Protein AF-A0A256Y8U5-F1 (afdb_monomer)

Solvent-accessible surface area (backbone atoms only — not comparable to full-atom values): 3500 Å² total; per-residue (Å²): 131,60,72,68,60,55,53,50,54,35,50,51,24,47,54,53,13,52,50,28,38,32,61,40,68,58,76,53,92,68,71,71,87,59,69,83,54,59,44,65,59,39,29,52,50,11,53,49,34,38,50,47,27,55,48,53,60,52,59,65,72,82,108

Mean predicted aligned error: 5.91 Å

Foldseek 3Di:
DPPVVLVVLLVVLLVQLVVLCCVLVVVDDDDCVPVVDHSVVSNVVSVVSNVVSVVSVVVVVVD

Structure (mmCIF, N/CA/C/O backbone):
data_AF-A0A256Y8U5-F1
#
_entry.id   AF-A0A256Y8U5-F1
#
loop_
_atom_site.group_PDB
_atom_site.id
_atom_site.type_symbol
_atom_site.label_atom_id
_atom_site.label_alt_id
_atom_site.label_comp_id
_atom_site.label_asym_id
_atom_site.label_entity_id
_atom_site.label_seq_id
_atom_site.pdbx_PDB_ins_code
_atom_site.Cartn_x
_atom_site.Cartn_y
_atom_site.Cartn_z
_atom_site.occupancy
_atom_site.B_iso_or_equiv
_atom_site.auth_seq_id
_atom_site.auth_comp_id
_atom_site.auth_asym_id
_atom_site.auth_atom_id
_atom_site.pdbx_PDB_model_num
ATOM 1 N N . MET A 1 1 ? -10.769 -3.070 19.002 1.00 65.81 1 MET A N 1
ATOM 2 C CA . MET A 1 1 ? -9.855 -1.952 18.645 1.00 65.81 1 MET A CA 1
ATOM 3 C C . MET A 1 1 ? -10.589 -0.626 18.724 1.00 65.81 1 MET A C 1
ATOM 5 O O . MET A 1 1 ? -11.694 -0.537 18.196 1.00 65.81 1 MET A O 1
ATOM 9 N N . LYS A 1 2 ? -9.973 0.395 19.336 1.00 76.50 2 LYS A N 1
ATOM 10 C CA . LYS A 1 2 ? -10.487 1.775 19.325 1.00 76.50 2 LYS A CA 1
ATOM 11 C C . LYS A 1 2 ? -10.630 2.268 17.876 1.00 76.50 2 LYS A C 1
ATOM 13 O O . LYS A 1 2 ? -9.801 1.925 17.031 1.00 76.50 2 LYS A O 1
ATOM 18 N N . LYS A 1 3 ? -11.664 3.068 17.595 1.00 74.06 3 LYS A N 1
ATOM 19 C CA . LYS A 1 3 ? -12.023 3.534 16.238 1.00 74.06 3 LYS A CA 1
ATOM 20 C C . LYS A 1 3 ? -10.838 4.187 15.507 1.00 74.06 3 LYS A C 1
ATOM 22 O O . LYS A 1 3 ? -10.589 3.847 14.359 1.00 74.06 3 LYS A O 1
ATOM 27 N N . GLY A 1 4 ? -10.046 5.007 16.206 1.00 81.62 4 GLY A N 1
ATOM 28 C CA . GLY A 1 4 ? -8.854 5.653 15.636 1.00 81.62 4 GLY A CA 1
ATOM 29 C C . GLY A 1 4 ? -7.765 4.678 15.174 1.00 81.62 4 GLY A C 1
ATOM 30 O O . GLY A 1 4 ? -7.175 4.872 14.118 1.00 81.62 4 GLY A O 1
ATOM 31 N N . VAL A 1 5 ? -7.557 3.573 15.896 1.00 85.00 5 VAL A N 1
ATOM 32 C CA . VAL A 1 5 ? -6.546 2.568 15.526 1.00 85.00 5 VAL A CA 1
ATOM 33 C C . VAL A 1 5 ? -6.994 1.787 14.284 1.00 85.00 5 VAL A C 1
ATOM 35 O O . VAL A 1 5 ? -6.167 1.445 13.448 1.00 85.00 5 VAL A O 1
ATOM 38 N N . LYS A 1 6 ? -8.305 1.546 14.111 1.00 83.25 6 LYS A N 1
ATOM 39 C CA . LYS A 1 6 ? -8.841 0.914 12.888 1.00 83.25 6 LYS A CA 1
ATOM 40 C C . LYS A 1 6 ? -8.595 1.796 11.658 1.00 83.25 6 LYS A C 1
ATOM 42 O O . LYS A 1 6 ? -8.106 1.302 10.648 1.00 83.25 6 LYS A O 1
ATOM 47 N N . THR A 1 7 ? -8.894 3.091 11.763 1.00 87.25 7 THR A N 1
ATOM 48 C CA . THR A 1 7 ? -8.656 4.052 10.676 1.00 87.25 7 THR A CA 1
ATOM 49 C C . THR A 1 7 ? -7.172 4.168 10.342 1.00 87.25 7 THR A C 1
ATOM 51 O O . THR A 1 7 ? -6.822 4.173 9.168 1.00 87.25 7 THR A O 1
ATOM 54 N N . PHE A 1 8 ? -6.299 4.190 11.352 1.00 90.94 8 PHE A N 1
ATOM 55 C CA . PHE A 1 8 ? -4.851 4.209 11.147 1.00 90.94 8 PHE A CA 1
ATOM 56 C C . PHE A 1 8 ? -4.373 3.006 10.322 1.00 90.94 8 PHE A C 1
ATOM 58 O O . PHE A 1 8 ? -3.733 3.188 9.292 1.00 90.94 8 PHE A O 1
ATOM 65 N N . TRP A 1 9 ? -4.747 1.783 10.712 1.00 88.06 9 TRP A N 1
ATOM 66 C CA . TRP A 1 9 ? -4.362 0.585 9.960 1.00 88.06 9 TRP A CA 1
ATOM 67 C C . TRP A 1 9 ? -4.925 0.567 8.543 1.00 88.06 9 TRP A C 1
ATOM 69 O O . TRP A 1 9 ? -4.229 0.152 7.622 1.00 88.06 9 TRP A O 1
ATOM 79 N N . PHE A 1 10 ? -6.153 1.044 8.344 1.00 90.25 10 PHE A N 1
ATOM 80 C CA . PHE A 1 10 ? -6.711 1.181 7.003 1.00 90.25 10 PHE A CA 1
ATOM 81 C C . PHE A 1 10 ? -5.893 2.149 6.136 1.00 90.25 10 PHE A C 1
ATOM 83 O O . PHE A 1 10 ? -5.549 1.806 5.008 1.00 90.25 10 PHE A O 1
ATOM 90 N N . LEU A 1 11 ? -5.520 3.315 6.671 1.00 93.56 11 LEU A N 1
ATOM 91 C CA . LEU A 1 11 ? -4.684 4.284 5.958 1.00 93.56 11 LEU A CA 1
ATOM 92 C C . LEU A 1 11 ? -3.320 3.699 5.589 1.00 93.56 11 LEU A C 1
ATO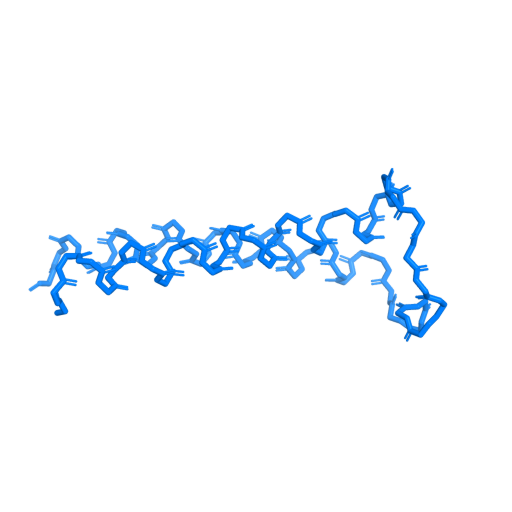M 94 O O . LEU A 1 11 ? -2.861 3.913 4.473 1.00 93.56 11 LEU A O 1
ATOM 98 N N . VAL A 1 12 ? -2.709 2.907 6.474 1.00 94.25 12 VAL A N 1
ATOM 99 C CA . VAL A 1 12 ? -1.463 2.187 6.169 1.00 94.25 12 VAL A CA 1
ATOM 100 C C . VAL A 1 12 ? -1.649 1.273 4.953 1.00 94.25 12 VAL A C 1
ATOM 102 O O . VAL A 1 12 ? -0.866 1.357 4.012 1.00 94.25 12 VAL A O 1
ATOM 105 N N . HIS A 1 13 ? -2.714 0.464 4.909 1.00 92.69 13 HIS A N 1
ATOM 106 C CA . HIS A 1 13 ? -2.986 -0.395 3.747 1.00 92.69 13 HIS A CA 1
ATOM 107 C C . HIS A 1 13 ? -3.168 0.424 2.463 1.00 92.69 13 HIS A C 1
ATOM 109 O O . HIS A 1 13 ? -2.620 0.069 1.424 1.00 92.69 13 HIS A O 1
ATOM 115 N N . VAL A 1 14 ? -3.896 1.540 2.528 1.00 94.06 14 VAL A N 1
ATOM 116 C CA . VAL A 1 14 ? -4.106 2.415 1.365 1.00 94.06 14 VAL A CA 1
ATOM 117 C C . VAL A 1 14 ? -2.786 3.001 0.859 1.00 94.06 14 VAL A C 1
ATOM 119 O O . VAL A 1 14 ? -2.514 2.930 -0.337 1.00 94.06 14 VAL A O 1
ATOM 122 N N . ILE A 1 15 ? -1.945 3.527 1.752 1.00 94.94 15 ILE A N 1
ATOM 123 C CA . ILE A 1 15 ? -0.663 4.147 1.389 1.00 94.94 15 ILE A CA 1
ATOM 124 C C . ILE A 1 15 ? 0.266 3.124 0.728 1.00 94.94 15 ILE A C 1
ATOM 126 O O . ILE A 1 15 ? 0.786 3.381 -0.356 1.00 94.94 15 ILE A O 1
ATOM 130 N N . PHE A 1 16 ? 0.441 1.948 1.336 1.00 93.69 16 PHE A N 1
ATOM 131 C CA . PHE A 1 16 ? 1.307 0.905 0.780 1.00 93.69 16 PHE A CA 1
ATOM 132 C C . PHE A 1 16 ? 0.757 0.317 -0.523 1.00 93.69 16 PHE A C 1
ATOM 134 O O . PHE A 1 16 ? 1.516 0.098 -1.464 1.00 93.69 16 PHE A O 1
ATOM 141 N N . GLY A 1 17 ? -0.557 0.101 -0.610 1.00 93.12 17 GLY A N 1
ATOM 142 C CA . GLY A 1 17 ? -1.193 -0.411 -1.821 1.00 93.12 17 GLY A CA 1
ATOM 143 C C . GLY A 1 17 ? -1.027 0.535 -3.011 1.00 93.12 17 GLY A C 1
ATOM 144 O O . GLY 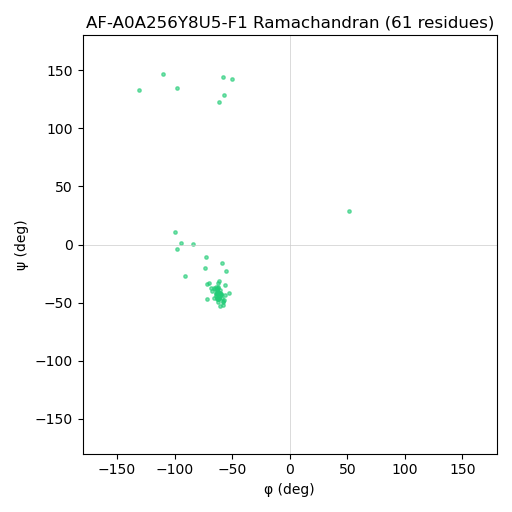A 1 17 ? -0.624 0.102 -4.089 1.00 93.12 17 GLY A O 1
ATOM 145 N N . ILE A 1 18 ? -1.257 1.837 -2.805 1.00 92.81 18 ILE A N 1
ATOM 146 C CA . ILE A 1 18 ? -1.037 2.862 -3.837 1.00 92.81 18 ILE A CA 1
ATOM 147 C C . ILE A 1 18 ? 0.446 2.956 -4.205 1.00 92.81 18 ILE A C 1
ATOM 149 O O . ILE A 1 18 ? 0.764 3.045 -5.389 1.00 92.81 18 ILE A O 1
ATOM 153 N N . TYR A 1 19 ? 1.354 2.894 -3.225 1.00 90.25 19 TYR A N 1
ATOM 154 C CA . TYR A 1 19 ? 2.793 2.910 -3.486 1.00 90.25 19 TYR A CA 1
ATOM 155 C C . TYR A 1 19 ? 3.212 1.756 -4.403 1.00 90.25 19 TYR A C 1
ATOM 157 O O . TYR A 1 19 ? 3.850 1.994 -5.422 1.00 90.25 19 TYR A O 1
ATOM 165 N N . PHE A 1 20 ? 2.793 0.523 -4.111 1.00 90.25 20 PHE A N 1
ATOM 166 C CA . PHE A 1 20 ? 3.115 -0.632 -4.952 1.00 90.25 20 PHE A CA 1
ATOM 167 C C . PHE A 1 20 ? 2.498 -0.551 -6.350 1.00 90.25 20 PHE A C 1
ATOM 169 O O . PHE A 1 20 ? 3.159 -0.881 -7.331 1.00 90.25 20 PHE A O 1
ATOM 176 N N . ILE A 1 21 ? 1.268 -0.053 -6.475 1.00 90.00 21 ILE A N 1
ATOM 177 C CA . ILE A 1 21 ? 0.655 0.171 -7.791 1.00 90.00 21 ILE A CA 1
ATOM 178 C C . ILE A 1 21 ? 1.452 1.209 -8.591 1.00 90.00 21 ILE A C 1
ATOM 180 O O . ILE A 1 21 ? 1.705 1.010 -9.776 1.00 90.00 21 ILE A O 1
ATOM 184 N N . ASN A 1 22 ? 1.894 2.286 -7.941 1.00 89.94 22 ASN A N 1
ATOM 185 C CA . ASN A 1 22 ? 2.738 3.308 -8.553 1.00 89.94 22 ASN A CA 1
ATOM 186 C C . ASN A 1 22 ? 4.100 2.748 -8.999 1.00 89.94 22 ASN A C 1
ATOM 188 O O . ASN A 1 22 ? 4.557 3.098 -10.082 1.00 89.94 22 ASN A O 1
ATOM 192 N N . VAL A 1 23 ? 4.709 1.853 -8.208 1.00 85.88 23 VAL A N 1
ATOM 193 C CA . VAL A 1 23 ? 5.939 1.128 -8.586 1.00 85.88 23 VAL A CA 1
ATOM 194 C C . VAL A 1 23 ? 5.711 0.270 -9.825 1.00 85.88 23 VAL A C 1
ATOM 196 O O . VAL A 1 23 ? 6.506 0.301 -10.756 1.00 85.88 23 VAL A O 1
ATOM 199 N N . ALA A 1 24 ? 4.622 -0.493 -9.857 1.00 85.81 24 ALA A N 1
ATOM 200 C CA . ALA A 1 24 ? 4.364 -1.405 -10.959 1.00 85.81 24 ALA A CA 1
ATOM 201 C C . ALA A 1 24 ? 4.018 -0.696 -12.276 1.00 85.81 24 ALA A C 1
ATOM 203 O O . ALA A 1 24 ? 4.346 -1.202 -13.348 1.00 85.81 24 ALA A O 1
ATOM 204 N N . LEU A 1 25 ? 3.349 0.456 -12.196 1.00 86.38 25 LEU A N 1
ATOM 205 C CA . LEU A 1 25 ? 2.899 1.230 -13.354 1.00 86.38 25 LEU A CA 1
ATOM 206 C C . LEU A 1 25 ? 3.881 2.338 -13.767 1.00 86.38 25 LEU A C 1
ATOM 208 O O . LEU A 1 25 ? 3.590 3.065 -14.712 1.00 86.38 25 LEU A O 1
ATOM 212 N N . ASP A 1 26 ? 5.024 2.473 -13.080 1.00 82.19 26 ASP A N 1
ATOM 213 C CA . ASP A 1 26 ? 6.040 3.513 -13.323 1.00 82.19 26 ASP A CA 1
ATOM 214 C C . ASP A 1 26 ? 5.473 4.952 -13.358 1.00 82.19 26 ASP A C 1
ATOM 216 O O . ASP A 1 26 ? 6.017 5.842 -14.013 1.00 82.19 26 ASP A O 1
ATOM 220 N N . PHE A 1 27 ? 4.380 5.218 -12.632 1.00 80.00 27 PHE A N 1
ATOM 221 C CA . PHE A 1 27 ? 3.737 6.542 -12.601 1.00 80.00 27 PHE A CA 1
ATOM 222 C C . PHE A 1 27 ? 4.664 7.637 -12.041 1.00 80.00 27 PHE A C 1
ATOM 224 O O . PHE A 1 27 ? 4.610 8.786 -12.479 1.00 80.00 27 PHE A O 1
ATOM 231 N N . ILE A 1 28 ? 5.533 7.282 -11.090 1.00 80.12 28 ILE A N 1
ATOM 232 C CA . ILE A 1 28 ? 6.603 8.128 -10.546 1.00 80.12 28 ILE A CA 1
ATOM 233 C C . ILE A 1 28 ? 7.881 7.295 -10.577 1.00 80.12 28 ILE A C 1
ATOM 235 O O . ILE A 1 28 ? 7.858 6.159 -10.117 1.00 80.12 28 ILE A O 1
ATOM 239 N N . LYS A 1 29 ? 8.998 7.852 -11.067 1.00 76.12 29 LYS A N 1
ATOM 240 C CA . LYS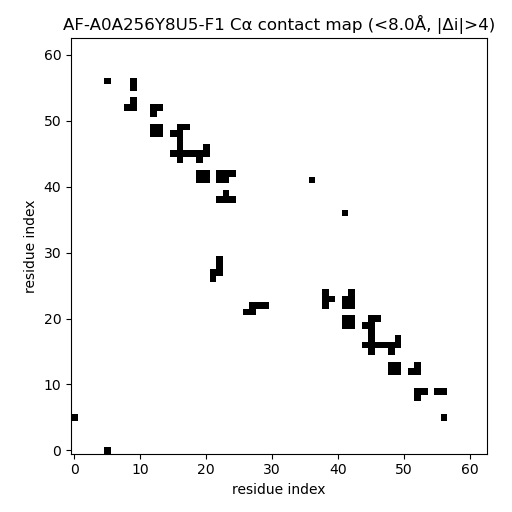 A 1 29 ? 10.296 7.157 -11.074 1.00 76.12 29 LYS A CA 1
ATOM 241 C C . LYS A 1 29 ? 10.744 6.833 -9.651 1.00 76.12 29 LYS A C 1
ATOM 243 O O . LYS A 1 29 ? 10.909 7.730 -8.826 1.00 76.12 29 LYS A O 1
ATOM 248 N N . ILE A 1 30 ? 10.969 5.552 -9.391 1.00 74.62 30 ILE A N 1
ATOM 249 C CA . ILE A 1 30 ? 11.376 5.020 -8.087 1.00 74.62 30 ILE A CA 1
ATOM 250 C C . ILE A 1 30 ? 12.826 4.540 -8.202 1.00 74.62 30 ILE A C 1
ATOM 252 O O . ILE A 1 30 ? 13.222 4.100 -9.283 1.00 74.62 30 ILE A O 1
ATOM 256 N N . PRO A 1 31 ? 13.639 4.641 -7.136 1.00 74.94 31 PRO A N 1
ATOM 257 C CA . PRO A 1 31 ? 15.007 4.135 -7.133 1.00 74.94 31 PRO A CA 1
ATOM 258 C C . PRO A 1 31 ? 15.118 2.683 -7.615 1.00 74.94 31 PRO A C 1
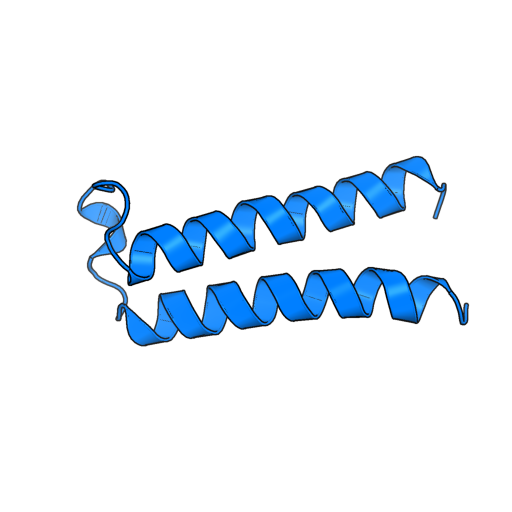ATOM 260 O O . PRO A 1 31 ? 14.298 1.827 -7.277 1.00 74.94 31 PRO A O 1
ATOM 263 N N . GLU A 1 32 ? 16.194 2.415 -8.357 1.00 72.56 32 GLU A N 1
ATOM 264 C CA . GLU A 1 32 ? 16.470 1.144 -9.042 1.00 72.56 32 GLU A CA 1
ATOM 265 C C . GLU A 1 32 ? 16.534 -0.076 -8.109 1.00 72.56 32 GLU A C 1
ATOM 267 O O . GLU A 1 32 ? 16.391 -1.208 -8.561 1.00 72.56 32 GLU A O 1
ATOM 272 N N . SER A 1 33 ? 16.660 0.131 -6.795 1.00 70.81 33 SER A N 1
ATOM 273 C CA . SER A 1 33 ? 16.657 -0.921 -5.771 1.00 70.81 33 SER A CA 1
ATOM 274 C C . SER A 1 33 ? 15.419 -1.827 -5.802 1.00 70.81 33 SER A C 1
ATOM 276 O O . SER A 1 33 ? 15.481 -2.951 -5.310 1.00 70.81 33 SER A O 1
ATOM 278 N N . PHE A 1 34 ? 14.303 -1.358 -6.371 1.00 66.06 34 PHE A N 1
ATOM 279 C CA . PHE A 1 34 ? 13.057 -2.125 -6.497 1.00 66.06 34 PHE A CA 1
ATOM 280 C C . PHE A 1 34 ? 12.869 -2.791 -7.870 1.00 66.06 34 PHE A C 1
ATOM 282 O O . PHE A 1 34 ? 11.915 -3.545 -8.043 1.00 66.06 34 PHE A O 1
ATOM 289 N N . LEU A 1 35 ? 13.775 -2.567 -8.833 1.00 64.94 35 LEU A N 1
ATOM 290 C CA . LEU A 1 35 ? 13.695 -3.149 -10.184 1.00 64.94 35 LEU A CA 1
ATOM 291 C C . LEU A 1 35 ? 14.019 -4.649 -10.231 1.00 64.94 35 LEU A C 1
ATOM 293 O O . LEU A 1 35 ? 13.798 -5.284 -11.258 1.00 64.94 35 LEU A O 1
ATOM 297 N N . SER A 1 36 ? 14.547 -5.223 -9.146 1.00 77.31 36 SER A N 1
ATOM 298 C CA . SER A 1 36 ? 14.861 -6.655 -9.063 1.00 77.31 36 SER A CA 1
ATOM 299 C C . SER A 1 36 ? 13.620 -7.541 -8.916 1.00 77.31 36 SER A C 1
ATOM 301 O O . SER A 1 36 ? 13.687 -8.735 -9.200 1.00 77.31 36 SER A O 1
ATOM 303 N N . VAL A 1 37 ? 12.492 -6.972 -8.479 1.00 80.81 37 VAL A N 1
ATOM 304 C CA . VAL A 1 37 ? 11.226 -7.690 -8.308 1.00 80.81 37 VAL A CA 1
ATOM 305 C C . VAL A 1 37 ? 10.345 -7.457 -9.533 1.00 80.81 37 VAL A C 1
ATOM 307 O O . VAL A 1 37 ? 10.202 -6.329 -10.003 1.00 80.81 37 VAL A O 1
ATOM 310 N N . ASP A 1 38 ? 9.732 -8.527 -10.043 1.00 86.81 38 ASP A N 1
ATOM 311 C CA . ASP A 1 38 ? 8.838 -8.457 -11.199 1.00 86.81 38 ASP A CA 1
ATOM 312 C C . ASP A 1 38 ? 7.679 -7.475 -10.946 1.00 86.81 38 ASP A C 1
ATOM 314 O O . ASP A 1 38 ? 6.970 -7.559 -9.936 1.00 86.81 38 ASP A O 1
ATOM 318 N N . LYS A 1 39 ? 7.469 -6.547 -11.886 1.00 85.00 39 LYS A N 1
ATOM 319 C CA . LYS A 1 39 ? 6.446 -5.496 -11.791 1.00 85.00 39 LYS A CA 1
ATOM 320 C C . LYS A 1 39 ? 5.042 -6.061 -11.579 1.00 85.00 39 LYS A C 1
ATOM 322 O O . LYS A 1 39 ? 4.258 -5.464 -10.843 1.00 85.00 39 LYS A O 1
ATOM 327 N N . TRP A 1 40 ? 4.722 -7.218 -12.156 1.00 88.06 40 TRP A N 1
ATOM 328 C CA . TRP A 1 40 ? 3.430 -7.876 -11.971 1.00 88.06 40 TRP A CA 1
ATOM 32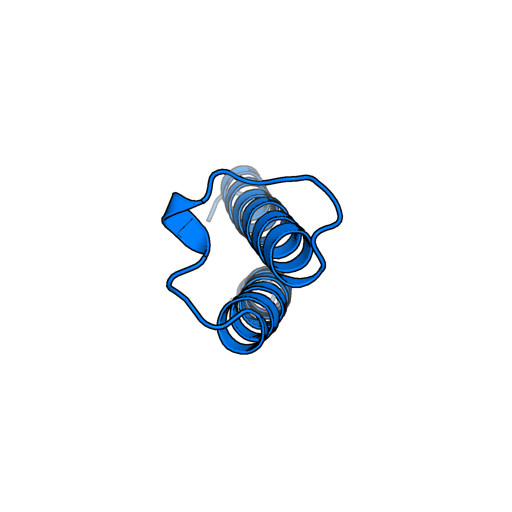9 C C . TRP A 1 40 ? 3.251 -8.402 -10.552 1.00 88.06 40 TRP A C 1
ATOM 331 O O . TRP A 1 40 ? 2.159 -8.288 -9.997 1.00 88.06 40 TRP A O 1
ATOM 341 N N . ILE A 1 41 ? 4.317 -8.915 -9.932 1.00 89.81 41 ILE A N 1
ATOM 342 C CA . ILE A 1 41 ? 4.288 -9.347 -8.529 1.00 89.81 41 ILE A CA 1
ATOM 343 C C . ILE A 1 41 ? 4.024 -8.139 -7.626 1.00 89.81 41 ILE A C 1
ATOM 345 O O . ILE A 1 41 ? 3.167 -8.209 -6.744 1.00 89.81 41 ILE A O 1
ATOM 349 N N . ILE A 1 42 ? 4.702 -7.014 -7.877 1.00 89.31 42 ILE A N 1
AT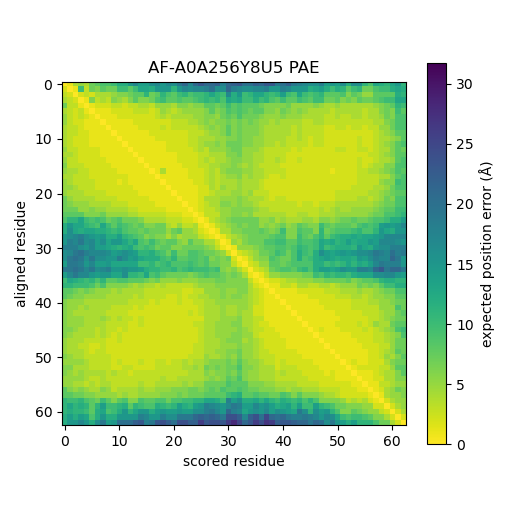OM 350 C CA . ILE A 1 42 ? 4.495 -5.773 -7.118 1.00 89.31 42 ILE A CA 1
ATOM 351 C C . ILE A 1 42 ? 3.063 -5.255 -7.311 1.00 89.31 42 ILE A C 1
ATOM 353 O O . ILE A 1 42 ? 2.406 -4.887 -6.337 1.00 89.31 42 ILE A O 1
ATOM 357 N N . PHE A 1 43 ? 2.544 -5.283 -8.541 1.00 90.25 43 PHE A N 1
ATOM 358 C CA . PHE A 1 43 ? 1.180 -4.856 -8.847 1.00 90.25 43 PHE A CA 1
ATOM 359 C C . PHE A 1 43 ? 0.138 -5.689 -8.099 1.00 90.25 43 PHE A C 1
ATOM 361 O O . PHE A 1 43 ? -0.711 -5.145 -7.391 1.00 90.25 43 PHE A O 1
ATOM 368 N N . VAL A 1 44 ? 0.228 -7.016 -8.223 1.00 94.25 44 VAL A N 1
ATOM 369 C CA . VAL A 1 44 ? -0.675 -7.955 -7.548 1.00 94.25 44 VAL A CA 1
ATOM 370 C C . VAL A 1 44 ? -0.572 -7.784 -6.035 1.00 94.25 44 VAL A C 1
ATOM 372 O O . VAL A 1 44 ? -1.599 -7.730 -5.360 1.00 94.25 44 VAL A O 1
ATOM 375 N N . GLY A 1 45 ? 0.640 -7.608 -5.502 1.00 93.31 45 GLY A N 1
ATOM 376 C CA . GLY A 1 45 ? 0.865 -7.284 -4.096 1.00 93.31 45 GLY A CA 1
ATOM 377 C C . GLY A 1 45 ? 0.142 -6.005 -3.668 1.00 93.31 45 GLY A C 1
ATOM 378 O O . GLY A 1 45 ? -0.584 -6.014 -2.677 1.00 93.31 45 GLY A O 1
ATOM 379 N N . GLY A 1 46 ? 0.257 -4.925 -4.443 1.00 92.62 46 GLY A N 1
ATOM 380 C CA . GLY A 1 46 ? -0.444 -3.665 -4.188 1.00 92.62 46 GLY A CA 1
ATOM 381 C C . GLY A 1 46 ? -1.965 -3.820 -4.161 1.00 92.62 46 GLY A C 1
ATOM 382 O O . GLY A 1 46 ? -2.619 -3.364 -3.220 1.00 92.62 46 GLY A O 1
ATOM 383 N N . VAL A 1 47 ? -2.530 -4.534 -5.138 1.00 94.56 47 VAL A N 1
ATOM 384 C CA . VAL A 1 47 ? -3.971 -4.836 -5.192 1.00 94.56 47 VAL A CA 1
ATOM 385 C C . VAL A 1 47 ? -4.409 -5.662 -3.980 1.00 94.56 47 VAL A C 1
ATOM 387 O O . VAL A 1 47 ? -5.416 -5.339 -3.347 1.00 94.56 47 VAL A O 1
ATOM 390 N N . LEU A 1 48 ? -3.647 -6.694 -3.608 1.00 95.25 48 LEU A N 1
ATOM 391 C CA . LEU A 1 48 ? -3.941 -7.529 -2.441 1.00 95.25 48 LEU A CA 1
ATOM 392 C C . LEU A 1 48 ? -3.879 -6.738 -1.132 1.00 95.25 48 LEU A C 1
ATOM 394 O O . LEU A 1 48 ? -4.730 -6.942 -0.268 1.00 95.25 48 LEU A O 1
ATOM 398 N N . VAL A 1 49 ? -2.937 -5.803 -0.988 1.00 94.56 49 VAL A N 1
ATOM 399 C CA . VAL A 1 49 ? -2.853 -4.919 0.186 1.00 94.56 49 VAL A CA 1
ATOM 400 C C . VAL A 1 49 ? -4.086 -4.013 0.276 1.00 94.56 49 VAL A C 1
ATOM 402 O O . VAL A 1 49 ? -4.669 -3.883 1.355 1.00 94.56 49 VAL A O 1
ATOM 405 N N . LEU A 1 50 ? -4.547 -3.440 -0.842 1.00 94.19 50 LEU A N 1
ATOM 406 C CA . LEU A 1 50 ? -5.781 -2.642 -0.862 1.00 94.19 50 LEU A CA 1
ATOM 407 C C . LEU A 1 50 ? -7.010 -3.480 -0.495 1.00 94.19 50 LEU A C 1
ATOM 409 O O . LEU A 1 50 ? -7.814 -3.069 0.347 1.00 94.19 50 LEU A O 1
ATOM 413 N N . LEU A 1 51 ? -7.139 -4.673 -1.081 1.00 93.94 51 LEU A N 1
ATOM 414 C CA . LEU A 1 51 ? -8.210 -5.610 -0.745 1.00 93.94 51 LEU A CA 1
ATOM 415 C C . LEU A 1 51 ? -8.156 -6.001 0.735 1.00 93.94 51 LEU A C 1
ATOM 417 O O . LEU A 1 51 ? -9.187 -5.979 1.407 1.00 93.94 51 LEU A O 1
ATOM 421 N N . GLY A 1 52 ? -6.966 -6.277 1.270 1.00 91.94 52 GLY A N 1
ATOM 422 C CA . GLY A 1 52 ? -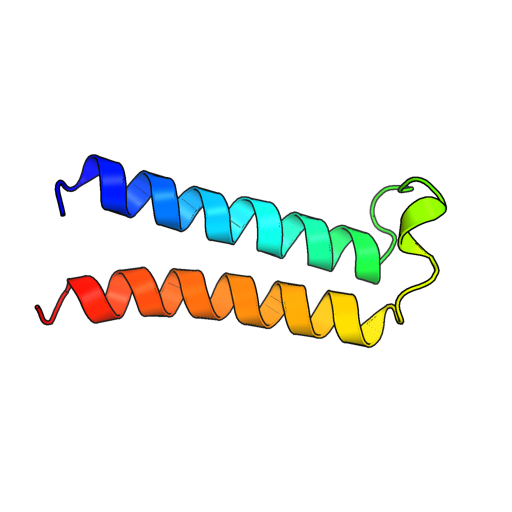6.734 -6.547 2.687 1.00 91.94 52 GLY A CA 1
ATOM 423 C C . GLY A 1 52 ? -7.218 -5.409 3.586 1.00 91.94 52 GLY A C 1
ATOM 424 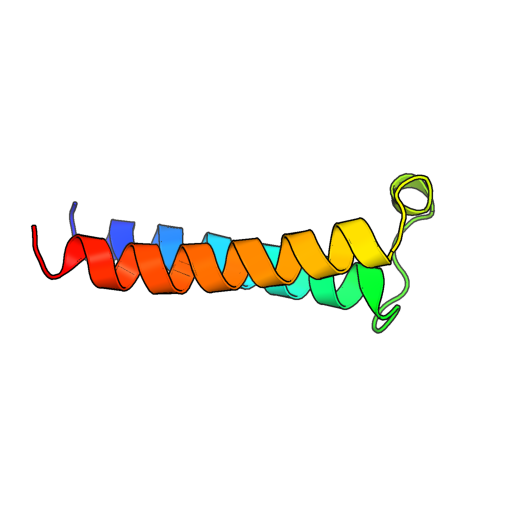O O . GLY A 1 52 ? -7.926 -5.661 4.559 1.00 91.94 52 GLY A O 1
ATOM 425 N N . GLY A 1 53 ? -6.948 -4.153 3.217 1.00 89.81 53 GLY A N 1
ATOM 426 C CA . GLY A 1 53 ? -7.459 -2.975 3.925 1.00 89.81 53 GLY A CA 1
ATOM 427 C C . GLY A 1 53 ? -8.992 -2.895 3.934 1.00 89.81 53 GLY A C 1
ATOM 428 O O . GLY A 1 53 ? -9.600 -2.617 4.971 1.00 89.81 53 GLY A O 1
ATOM 429 N N . ILE A 1 54 ? -9.641 -3.202 2.807 1.00 89.00 54 ILE A N 1
ATOM 430 C CA . ILE A 1 54 ? -11.110 -3.250 2.703 1.00 89.00 54 ILE A CA 1
ATOM 431 C C . ILE A 1 54 ? -11.680 -4.381 3.572 1.00 89.00 54 ILE A C 1
ATOM 433 O O . ILE A 1 54 ? -12.642 -4.173 4.322 1.00 89.00 54 ILE A O 1
ATOM 437 N N . TYR A 1 55 ? -11.086 -5.575 3.509 1.00 90.38 55 TYR A N 1
ATOM 438 C CA . TYR A 1 55 ? -11.492 -6.713 4.333 1.00 90.38 55 TYR A CA 1
ATOM 439 C C . TYR A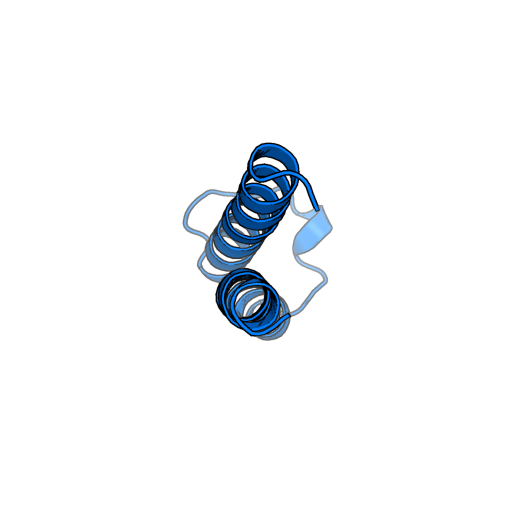 1 55 ? -11.268 -6.455 5.820 1.00 90.38 55 TYR A C 1
ATOM 441 O O . TYR A 1 55 ? -12.116 -6.827 6.626 1.00 90.38 55 TYR A O 1
ATOM 449 N N . PHE A 1 56 ? -10.202 -5.753 6.197 1.00 86.31 56 PHE A N 1
ATOM 450 C CA . PHE A 1 56 ? -9.928 -5.364 7.577 1.00 86.31 56 PHE A CA 1
ATOM 451 C C . PHE A 1 56 ? -11.047 -4.485 8.163 1.00 86.31 56 PHE A C 1
ATOM 453 O O . PHE A 1 56 ? -11.510 -4.719 9.288 1.00 86.31 56 PHE A O 1
ATOM 460 N N . LEU A 1 57 ? -11.557 -3.522 7.386 1.00 83.38 57 LEU A N 1
ATOM 461 C CA . LEU A 1 57 ? -12.715 -2.712 7.783 1.00 83.38 57 LEU A CA 1
ATOM 462 C C . LEU A 1 57 ? -14.003 -3.543 7.902 1.00 83.38 57 LEU A C 1
ATOM 464 O O . LEU A 1 57 ? -14.804 -3.308 8.807 1.00 83.38 57 LEU A O 1
ATOM 468 N N . ARG A 1 58 ? -14.208 -4.529 7.018 1.00 80.50 58 ARG A N 1
ATOM 469 C CA . ARG A 1 58 ? -15.389 -5.411 7.054 1.00 80.50 58 ARG A CA 1
ATOM 470 C C . ARG A 1 58 ? -15.342 -6.406 8.213 1.00 80.50 58 ARG A C 1
ATOM 472 O O . ARG A 1 58 ? -16.319 -6.523 8.944 1.00 80.50 58 ARG A O 1
ATOM 479 N N . ALA A 1 59 ? -14.216 -7.081 8.425 1.00 77.19 59 ALA A N 1
ATOM 480 C CA . ALA A 1 59 ? -14.036 -8.070 9.489 1.00 77.19 59 ALA A CA 1
ATOM 481 C C . ALA A 1 59 ? -14.219 -7.456 10.883 1.00 77.19 59 ALA A C 1
ATOM 483 O O . ALA A 1 59 ? -14.720 -8.101 11.798 1.00 77.19 59 ALA A O 1
ATOM 484 N N . THR A 1 60 ? -13.877 -6.177 11.040 1.00 63.16 60 THR A N 1
ATOM 485 C CA . THR A 1 60 ? -14.069 -5.444 12.294 1.00 63.16 60 THR A CA 1
ATOM 486 C C . THR A 1 60 ? -15.471 -4.852 12.490 1.00 63.16 60 THR A C 1
ATOM 488 O O . THR A 1 60 ? -15.686 -4.197 13.513 1.00 63.16 60 THR A O 1
ATOM 491 N N . LYS A 1 61 ? -16.399 -5.041 11.537 1.00 62.56 61 LYS A N 1
ATOM 492 C CA . LYS A 1 61 ? -17.831 -4.714 11.669 1.00 62.56 61 LYS A CA 1
ATOM 493 C C . LYS A 1 61 ? -18.652 -5.894 12.211 1.00 62.56 61 LYS A C 1
ATOM 495 O O . LYS A 1 61 ? -19.677 -5.659 12.837 1.00 62.56 61 LYS A O 1
ATOM 500 N N . TYR A 1 62 ? -18.200 -7.130 11.987 1.00 57.91 62 TYR A N 1
ATOM 501 C CA . TYR A 1 62 ? -18.884 -8.369 12.400 1.00 57.91 62 TYR A CA 1
ATOM 502 C C . TYR A 1 62 ? -18.322 -8.992 13.691 1.00 57.91 62 TYR A C 1
ATOM 504 O O . TYR A 1 62 ? -18.659 -10.125 14.024 1.00 57.91 62 TYR A O 1
ATOM 512 N N . ARG A 1 63 ? -17.455 -8.267 14.402 1.00 49.78 63 ARG A N 1
ATOM 513 C CA . ARG A 1 63 ? -16.802 -8.686 15.646 1.00 49.78 63 ARG A CA 1
ATOM 514 C C . ARG A 1 63 ? -16.901 -7.570 16.671 1.00 49.78 63 ARG A C 1
ATOM 516 O O . ARG A 1 63 ? -17.128 -7.894 17.850 1.00 49.78 63 ARG A O 1
#

pLDDT: mean 84.04, std 10.35, range [49.78, 95.25]

Secondary structure (DSSP, 8-state):
--HHHHHHHHHHHHHHHHHHHHHHHTSS---GGGTTS-HHHHHHHHHHHHHHHHHHHHHTT--

Sequence (63 aa):
MKKGVKTFWFLVHVIFGIYFINVALDFIKIPESFLSVDKWIIFVGGVLVLLGGIYFLRATKYR

Radius of gyration: 13.77 Å; Cα contacts (8 Å, |Δi|>4): 48; chains: 1; bounding box: 36×18×33 Å